Protein AF-A0A7C5X3L5-F1 (afdb_monomer_lite)

pLDDT: mean 79.09, std 15.6, range [50.03, 96.75]

Sequence (70 aa):
MYYYNLKRPHYGEGMEGKPPFSKLRELGCDLPEEFALFPPLVLDRISADWALAWALRGGNDLLAHYMLPK

Radius of gyration: 17.76 Å; chains: 1; bounding box: 37×45×37 Å

Secondary structure (DSSP, 8-state):
-HIIIIIS---STTTTT--HHHHHHHTT----GGGGGSPP---S---HHHHHHHHTTT---TT---PPP-

Structure (mmCIF, N/CA/C/O backbone):
data_AF-A0A7C5X3L5-F1
#
_entry.id   AF-A0A7C5X3L5-F1
#
loop_
_atom_site.group_PDB
_atom_site.id
_atom_site.type_symbol
_atom_site.label_atom_id
_atom_site.label_alt_id
_atom_site.label_comp_id
_atom_site.label_asym_id
_atom_site.label_entity_id
_atom_site.label_seq_id
_atom_site.pdbx_PDB_ins_code
_atom_site.Cartn_x
_atom_site.Cartn_y
_atom_site.Cartn_z
_atom_site.occupancy
_atom_site.B_iso_or_equiv
_atom_site.auth_seq_id
_atom_site.auth_comp_id
_atom_site.auth_asym_id
_atom_site.auth_atom_id
_atom_site.pdbx_PDB_model_num
ATOM 1 N N . MET A 1 1 ? 3.377 -7.831 -2.192 1.00 78.62 1 MET A N 1
ATOM 2 C CA . MET A 1 1 ? 2.372 -6.748 -2.250 1.00 78.62 1 MET A CA 1
ATOM 3 C C . MET A 1 1 ? 1.579 -6.595 -0.956 1.00 78.62 1 MET A C 1
ATOM 5 O O . MET A 1 1 ? 1.593 -5.501 -0.413 1.00 78.62 1 MET A O 1
ATOM 9 N N . TYR A 1 2 ? 1.030 -7.689 -0.402 1.00 87.62 2 TYR A N 1
ATOM 10 C CA . TYR A 1 2 ? 0.445 -7.746 0.951 1.00 87.62 2 TYR A CA 1
ATOM 11 C C . TYR A 1 2 ? 1.244 -6.935 1.984 1.00 87.62 2 TYR A C 1
ATOM 13 O O . TYR A 1 2 ? 0.733 -5.996 2.583 1.00 87.62 2 TYR A O 1
ATOM 21 N N . TYR A 1 3 ? 2.546 -7.221 2.112 1.00 88.88 3 TYR A N 1
ATOM 22 C CA . TYR A 1 3 ? 3.407 -6.526 3.068 1.00 88.88 3 TYR A CA 1
ATOM 23 C C . TYR A 1 3 ? 3.417 -4.999 2.882 1.00 88.88 3 TYR A C 1
ATOM 25 O O . TYR A 1 3 ? 3.291 -4.272 3.856 1.00 88.88 3 TYR A O 1
ATOM 33 N N . TYR A 1 4 ? 3.511 -4.492 1.651 1.00 87.56 4 TYR A N 1
ATOM 34 C CA . TYR A 1 4 ? 3.660 -3.056 1.391 1.00 87.56 4 TYR A CA 1
ATOM 35 C C . TYR A 1 4 ? 2.390 -2.248 1.668 1.00 87.56 4 TYR A C 1
ATOM 37 O O . TYR A 1 4 ? 2.489 -1.128 2.174 1.00 87.56 4 TYR A O 1
ATOM 45 N N . ASN A 1 5 ? 1.225 -2.824 1.360 1.00 91.75 5 ASN A N 1
ATOM 46 C CA . ASN A 1 5 ? -0.057 -2.127 1.454 1.00 91.75 5 ASN A CA 1
ATOM 47 C C . ASN A 1 5 ? -0.768 -2.353 2.799 1.00 91.75 5 ASN A C 1
ATOM 49 O O . ASN A 1 5 ? -1.520 -1.479 3.228 1.00 91.75 5 ASN A O 1
ATOM 53 N N . LEU A 1 6 ? -0.516 -3.482 3.478 1.00 93.88 6 LEU A N 1
ATOM 54 C CA . LEU A 1 6 ? -1.211 -3.859 4.720 1.00 93.88 6 LEU A CA 1
ATOM 55 C C . LEU A 1 6 ? -0.334 -3.821 5.976 1.00 93.88 6 LEU A C 1
ATOM 57 O O . LEU A 1 6 ? -0.880 -3.737 7.072 1.00 93.88 6 LEU A O 1
ATOM 61 N N . LYS A 1 7 ? 0.999 -3.928 5.863 1.00 94.19 7 LYS A N 1
ATOM 62 C CA . LYS A 1 7 ? 1.876 -4.136 7.037 1.00 94.19 7 LYS A CA 1
ATOM 63 C C . LYS A 1 7 ? 3.002 -3.121 7.179 1.00 94.19 7 LYS A C 1
ATOM 65 O O . LYS A 1 7 ? 3.340 -2.752 8.297 1.00 94.19 7 LYS A O 1
ATOM 70 N N . ARG A 1 8 ? 3.606 -2.692 6.073 1.00 93.94 8 ARG A N 1
ATOM 71 C CA . ARG A 1 8 ? 4.771 -1.811 6.080 1.00 93.94 8 ARG A CA 1
ATOM 72 C C . ARG A 1 8 ? 4.372 -0.443 6.641 1.00 93.94 8 ARG A C 1
ATOM 74 O O . ARG A 1 8 ? 3.451 0.159 6.095 1.00 93.94 8 ARG A O 1
ATOM 81 N N . PRO A 1 9 ? 5.083 0.078 7.650 1.00 94.69 9 PRO A N 1
ATOM 82 C CA . PRO A 1 9 ? 4.891 1.449 8.098 1.00 94.69 9 PRO A CA 1
ATOM 83 C C . PRO A 1 9 ? 5.260 2.451 7.001 1.00 94.69 9 PRO A C 1
ATOM 85 O O . PRO A 1 9 ? 6.286 2.294 6.328 1.00 94.69 9 PRO A O 1
ATOM 88 N N . HIS A 1 10 ? 4.448 3.494 6.827 1.00 94.12 10 HIS A N 1
ATOM 89 C CA . HIS A 1 10 ? 4.768 4.620 5.944 1.00 94.12 10 HIS A CA 1
ATOM 90 C C . HIS A 1 10 ? 4.835 5.909 6.753 1.00 94.12 10 HIS A C 1
ATOM 92 O O . HIS A 1 10 ? 3.936 6.214 7.528 1.00 94.12 10 HIS A O 1
ATOM 98 N N . TYR A 1 11 ? 5.910 6.667 6.558 1.00 94.81 11 TYR A N 1
ATOM 99 C CA . TYR A 1 11 ? 6.198 7.905 7.294 1.00 94.81 11 TYR A CA 1
ATOM 100 C C . TYR A 1 11 ? 6.185 9.140 6.387 1.00 94.81 11 TYR A C 1
ATOM 102 O O . TYR A 1 11 ? 6.756 10.169 6.732 1.00 94.81 11 TYR A O 1
ATOM 110 N N . GLY A 1 12 ? 5.556 9.028 5.212 1.00 92.94 12 GLY A N 1
ATOM 111 C CA . GLY A 1 12 ? 5.231 10.197 4.400 1.00 92.94 12 GLY A CA 1
ATOM 112 C C . GLY A 1 12 ? 4.299 11.147 5.155 1.00 92.94 12 GLY A C 1
ATOM 113 O O . GLY A 1 12 ? 3.701 10.776 6.169 1.00 92.94 12 GLY A O 1
ATOM 114 N N . GLU A 1 13 ? 4.180 12.373 4.656 1.00 94.44 13 GLU A N 1
ATOM 115 C CA . GLU A 1 13 ? 3.322 13.396 5.252 1.00 94.44 13 GLU A CA 1
ATOM 116 C C . GLU A 1 13 ? 1.899 12.863 5.487 1.00 94.44 13 GLU A C 1
ATOM 118 O O . GLU A 1 13 ? 1.297 12.233 4.619 1.00 94.44 13 GLU A O 1
ATOM 123 N N . GLY A 1 14 ? 1.391 13.049 6.708 1.00 92.62 14 GLY A N 1
ATOM 124 C CA . GLY A 1 14 ? 0.058 12.600 7.111 1.00 92.62 14 GLY A CA 1
ATOM 125 C C . GLY A 1 14 ? -0.105 11.092 7.333 1.00 92.62 14 GLY A C 1
ATOM 126 O O . GLY A 1 14 ? -1.187 10.681 7.740 1.00 92.62 14 GLY A O 1
ATOM 127 N N . MET A 1 15 ? 0.917 10.254 7.110 1.00 95.88 15 MET A N 1
ATOM 128 C CA . MET A 1 15 ? 0.786 8.793 7.240 1.00 95.88 15 MET A CA 1
ATOM 129 C C . MET A 1 15 ? 0.911 8.284 8.680 1.00 95.88 15 MET A C 1
ATOM 131 O O . MET A 1 15 ? 0.332 7.250 8.999 1.00 95.88 15 MET A O 1
ATOM 135 N N . GLU A 1 16 ? 1.645 8.983 9.553 1.00 96.31 16 GLU A N 1
ATOM 136 C CA . GLU A 1 16 ? 1.803 8.632 10.982 1.00 96.31 16 GLU A CA 1
ATOM 137 C C . GLU A 1 16 ? 2.279 7.181 11.228 1.00 96.31 16 GLU A C 1
ATOM 139 O O . GLU A 1 16 ? 1.927 6.552 12.224 1.00 96.31 16 GLU A O 1
ATOM 144 N N . GLY A 1 17 ? 3.056 6.603 10.306 1.00 96.25 17 GLY A N 1
ATOM 145 C CA . GLY A 1 17 ? 3.505 5.210 10.398 1.00 96.25 17 GLY A CA 1
ATOM 146 C C . GLY A 1 17 ? 2.451 4.178 9.989 1.00 96.25 17 GLY A C 1
ATOM 147 O O . GLY A 1 17 ? 2.736 2.981 10.017 1.00 96.25 17 GLY A O 1
ATOM 148 N N . LYS A 1 18 ? 1.251 4.600 9.581 1.00 96.75 18 LYS A N 1
ATOM 149 C CA . LYS A 1 18 ? 0.173 3.696 9.174 1.00 96.75 18 LYS A CA 1
ATOM 150 C C . LYS A 1 18 ? 0.437 3.135 7.774 1.00 96.75 18 LYS A C 1
ATOM 152 O O . LYS A 1 18 ? 0.969 3.840 6.913 1.00 96.75 18 LYS A O 1
ATOM 157 N N . PRO A 1 19 ? 0.068 1.873 7.511 1.00 94.44 19 PRO A N 1
ATO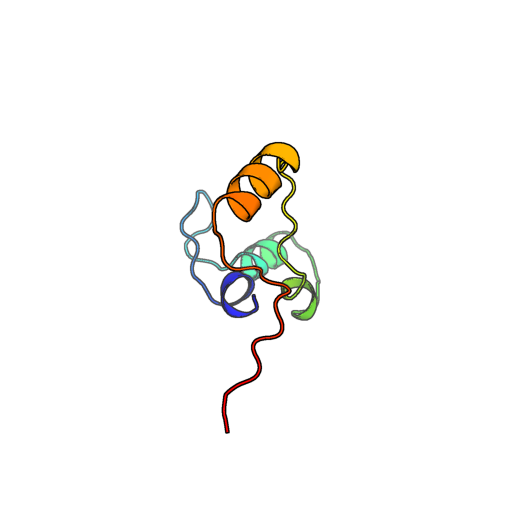M 158 C CA . PRO A 1 19 ? 0.092 1.344 6.159 1.00 94.44 19 PRO A CA 1
ATOM 159 C C . PRO A 1 19 ? -1.002 2.007 5.297 1.00 94.44 19 PRO A C 1
ATOM 161 O O . PRO A 1 19 ? -2.008 2.485 5.836 1.00 94.44 19 PRO A O 1
ATOM 164 N N . PRO A 1 20 ? -0.856 2.021 3.958 1.00 92.94 20 PRO A N 1
ATOM 165 C CA . PRO A 1 20 ? -1.772 2.713 3.054 1.00 92.94 20 PRO A CA 1
ATOM 166 C C . PRO A 1 20 ? -3.216 2.237 3.200 1.00 92.94 20 PRO A C 1
ATOM 168 O O . PRO A 1 20 ? -4.134 3.053 3.186 1.00 92.94 20 PRO A O 1
ATOM 171 N N . PHE A 1 21 ? -3.426 0.937 3.424 1.00 94.75 21 PHE A N 1
ATOM 172 C CA . PHE A 1 21 ? -4.765 0.391 3.624 1.00 94.75 21 PHE A CA 1
ATOM 173 C C . PHE A 1 21 ? -5.442 0.924 4.897 1.00 94.75 21 PHE A C 1
ATOM 175 O O . PHE A 1 21 ? -6.625 1.247 4.871 1.00 94.75 21 PHE A O 1
ATOM 182 N N . SER A 1 22 ? -4.703 1.103 5.998 1.00 95.38 22 SER A N 1
ATOM 183 C CA . SER A 1 22 ? -5.262 1.707 7.216 1.00 95.38 22 SER A CA 1
ATOM 184 C C . SER A 1 22 ? -5.688 3.155 6.980 1.00 95.38 22 SER A C 1
ATOM 186 O O . SER A 1 22 ? -6.767 3.545 7.416 1.00 95.38 22 SER A O 1
ATOM 188 N N . LYS A 1 23 ? -4.894 3.934 6.234 1.00 94.75 23 LYS A N 1
ATOM 189 C CA . LYS A 1 23 ? -5.284 5.296 5.846 1.00 94.75 23 LYS A CA 1
ATOM 190 C C . LYS A 1 23 ? -6.508 5.332 4.941 1.00 94.75 23 LYS A C 1
ATOM 192 O O . LYS A 1 23 ? -7.374 6.177 5.132 1.00 94.75 23 LYS A O 1
ATOM 197 N N . LEU A 1 24 ? -6.619 4.392 4.010 1.00 93.25 24 LEU A N 1
ATOM 198 C CA . LEU A 1 24 ? -7.790 4.259 3.147 1.00 93.25 24 LEU A CA 1
ATOM 199 C C . LEU A 1 24 ? -9.076 4.012 3.961 1.00 93.25 24 LEU A C 1
ATOM 201 O O . LEU A 1 24 ? -10.109 4.614 3.679 1.00 93.25 24 LEU A O 1
ATOM 205 N N . ARG A 1 25 ? -9.000 3.194 5.019 1.00 94.75 25 ARG A N 1
ATOM 206 C CA . ARG A 1 25 ? -10.123 2.961 5.946 1.00 94.75 25 ARG A CA 1
ATOM 207 C C . ARG A 1 25 ? -10.482 4.217 6.749 1.00 94.75 25 ARG A C 1
ATOM 209 O O . ARG A 1 25 ? -11.663 4.495 6.926 1.00 94.75 25 ARG A O 1
ATOM 216 N N . GLU A 1 26 ? 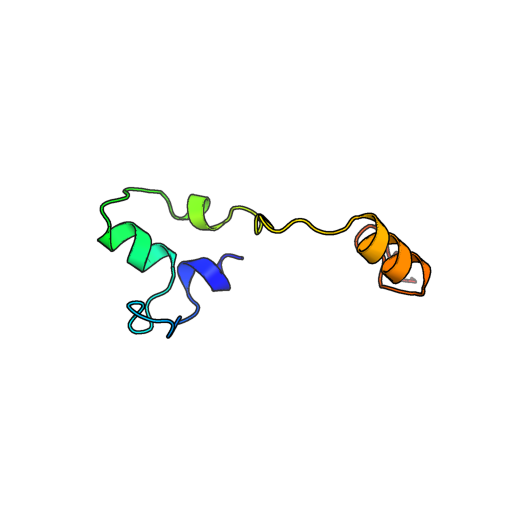-9.493 4.998 7.191 1.00 96.06 26 GLU A N 1
ATOM 217 C CA . GLU A 1 26 ? -9.725 6.286 7.876 1.00 96.06 26 GLU A CA 1
ATOM 218 C C . GLU A 1 26 ? -10.451 7.309 6.992 1.00 96.06 26 GLU A C 1
ATOM 220 O O . GLU A 1 26 ? -11.194 8.142 7.504 1.00 96.06 26 GLU A O 1
ATOM 225 N N . LEU A 1 27 ? -10.288 7.219 5.669 1.00 94.75 27 LEU A N 1
ATOM 226 C CA . LEU A 1 27 ? -11.007 8.046 4.693 1.00 94.75 27 LEU A CA 1
ATOM 227 C C . LEU A 1 27 ? -12.451 7.571 4.433 1.00 94.75 27 LEU A C 1
ATOM 229 O O . LEU A 1 27 ? -13.150 8.167 3.617 1.00 94.75 27 LEU A O 1
ATOM 233 N N . GLY A 1 28 ? -12.913 6.517 5.114 1.00 96.31 28 GLY A N 1
ATOM 234 C CA . GLY A 1 28 ? -14.277 5.995 4.995 1.00 96.31 28 GLY A CA 1
ATOM 235 C C . GLY A 1 28 ? -14.474 4.966 3.878 1.00 96.31 28 GLY A C 1
ATOM 236 O O . GLY A 1 28 ? -15.610 4.617 3.565 1.00 9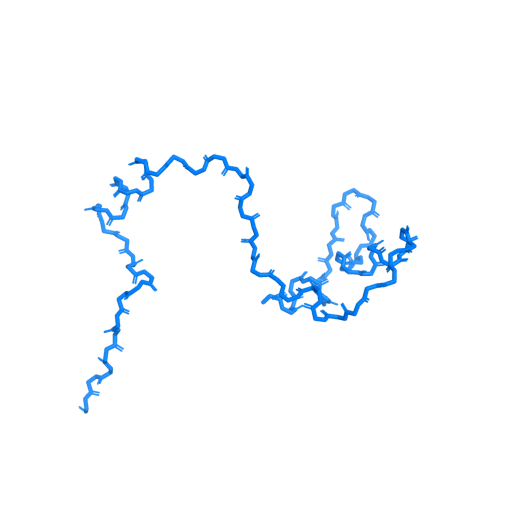6.31 28 GLY A O 1
ATOM 237 N N . CYS A 1 29 ? -13.399 4.457 3.270 1.00 93.88 29 CYS A N 1
ATOM 238 C CA . CYS A 1 29 ? -13.502 3.410 2.257 1.00 93.88 29 CYS A CA 1
ATOM 239 C C . CYS A 1 29 ? -13.656 2.028 2.910 1.00 93.88 29 CYS A C 1
ATOM 241 O O . CYS A 1 29 ? -12.689 1.470 3.433 1.00 93.88 29 CYS A O 1
ATOM 243 N N . ASP A 1 30 ? -14.853 1.445 2.831 1.00 94.06 30 ASP A N 1
ATOM 244 C CA . ASP A 1 30 ? -15.107 0.072 3.277 1.00 94.06 30 ASP A CA 1
ATOM 245 C C . ASP A 1 30 ? -14.760 -0.934 2.170 1.00 94.06 30 ASP A C 1
ATOM 247 O O . ASP A 1 30 ? -15.599 -1.344 1.371 1.00 94.06 30 ASP A O 1
ATOM 251 N N . LEU A 1 31 ? -13.471 -1.266 2.077 1.00 92.56 31 LEU A N 1
ATOM 252 C CA 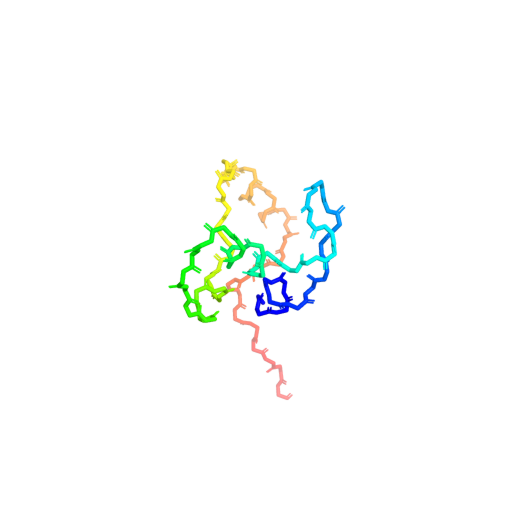. LEU A 1 31 ? -12.931 -2.213 1.100 1.00 92.56 31 LEU A CA 1
ATOM 253 C C . LEU A 1 31 ? -12.377 -3.461 1.797 1.00 92.56 31 LEU A C 1
ATOM 255 O O . LEU A 1 31 ? -11.882 -3.348 2.926 1.00 92.56 31 LEU A O 1
ATOM 259 N N . PRO A 1 32 ? -12.428 -4.630 1.135 1.00 94.38 32 PRO A N 1
ATOM 260 C CA . PRO A 1 32 ? -11.847 -5.862 1.653 1.00 94.38 32 P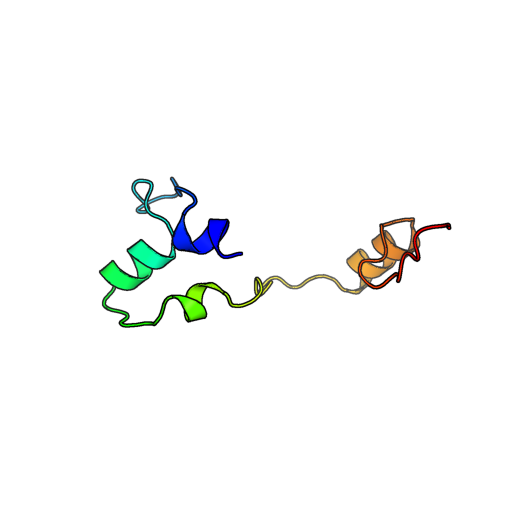RO A CA 1
ATOM 261 C C . PRO A 1 32 ? -10.311 -5.854 1.494 1.00 94.38 32 PRO A C 1
ATOM 263 O O . PRO A 1 32 ? -9.773 -5.108 0.671 1.00 94.38 32 PRO A O 1
ATOM 266 N N . GLU A 1 33 ? -9.576 -6.651 2.279 1.00 92.81 33 GLU A N 1
ATOM 267 C CA . GLU A 1 33 ? -8.097 -6.649 2.251 1.00 92.81 33 GLU A CA 1
ATOM 268 C C . GLU A 1 33 ? -7.527 -7.078 0.891 1.00 92.81 33 GLU A C 1
ATOM 270 O O . GLU A 1 33 ? -6.444 -6.635 0.504 1.00 92.81 33 GLU A O 1
ATOM 275 N N . GLU A 1 34 ? -8.265 -7.883 0.129 1.00 92.81 34 GLU A N 1
ATOM 276 C CA . GLU A 1 34 ? -7.928 -8.318 -1.227 1.00 92.81 34 GLU A CA 1
ATOM 277 C C . GLU A 1 34 ? -7.748 -7.130 -2.178 1.00 92.81 34 GLU A C 1
ATOM 279 O O . GLU A 1 34 ? -6.941 -7.198 -3.105 1.00 92.81 34 GLU A O 1
ATOM 284 N N . PHE A 1 35 ? -8.418 -6.003 -1.912 1.00 90.44 35 PHE A N 1
ATOM 285 C CA . PHE A 1 35 ? -8.207 -4.759 -2.651 1.00 90.44 35 PHE A CA 1
ATOM 286 C C . PHE A 1 35 ? -6.764 -4.250 -2.515 1.00 90.44 35 PHE A C 1
ATOM 288 O O . PHE A 1 35 ? -6.195 -3.680 -3.439 1.00 90.44 35 PHE A O 1
ATOM 295 N N . ALA A 1 36 ? -6.107 -4.492 -1.382 1.00 90.38 36 ALA A N 1
ATOM 296 C CA . ALA A 1 36 ? -4.708 -4.121 -1.194 1.00 90.38 36 ALA A CA 1
ATOM 297 C C . ALA A 1 36 ? -3.730 -5.063 -1.929 1.00 90.38 36 ALA A C 1
ATOM 299 O O . ALA A 1 36 ? -2.514 -4.855 -1.857 1.00 90.38 36 ALA A O 1
ATOM 300 N N . LEU A 1 37 ? -4.235 -6.091 -2.625 1.00 90.25 37 LEU A N 1
ATOM 301 C CA . LEU A 1 37 ? -3.456 -7.092 -3.358 1.00 90.25 37 LEU A CA 1
ATOM 302 C C . LEU A 1 37 ? -3.444 -6.868 -4.880 1.00 90.25 37 LEU A C 1
ATOM 304 O O . LEU A 1 37 ? -2.968 -7.740 -5.610 1.00 90.25 37 LEU A O 1
ATOM 308 N N . PHE A 1 38 ? -3.881 -5.697 -5.363 1.00 81.25 38 PHE A N 1
ATOM 309 C CA . PHE A 1 38 ? -3.747 -5.322 -6.775 1.00 81.25 38 PHE A CA 1
ATOM 310 C C . PHE A 1 38 ? -2.314 -4.964 -7.181 1.00 81.25 38 PHE A C 1
ATOM 312 O O . PHE A 1 38 ? -1.709 -4.105 -6.533 1.00 81.25 38 PHE A O 1
ATOM 319 N N . PRO A 1 39 ? -1.781 -5.554 -8.276 1.00 73.50 39 PRO A N 1
ATOM 320 C CA . PRO A 1 39 ? -0.421 -5.294 -8.745 1.00 73.50 39 PRO A CA 1
ATOM 321 C C . PRO A 1 39 ? -0.136 -3.796 -8.808 1.00 73.50 39 PRO A C 1
ATOM 323 O O . PRO A 1 39 ? -1.037 -3.034 -9.159 1.00 73.50 39 PRO A O 1
ATOM 326 N N . PRO A 1 40 ? 1.088 -3.359 -8.449 1.00 67.94 40 PRO A N 1
ATOM 327 C CA . PRO A 1 40 ? 1.432 -1.947 -8.497 1.00 67.94 40 PRO A CA 1
ATOM 328 C C . PRO A 1 40 ? 1.131 -1.408 -9.896 1.00 67.94 40 PRO A C 1
ATOM 330 O O . PRO A 1 40 ? 1.697 -1.869 -10.886 1.00 67.94 40 PRO A O 1
ATOM 333 N N . LEU A 1 41 ? 0.209 -0.451 -9.963 1.00 69.25 41 LEU A N 1
ATOM 334 C CA . LEU A 1 41 ? -0.104 0.265 -11.187 1.00 69.25 41 LEU A CA 1
ATOM 335 C C . LEU A 1 41 ? 0.914 1.391 -11.319 1.00 69.25 41 LEU A C 1
ATOM 337 O O . LEU A 1 41 ? 0.888 2.355 -10.554 1.00 69.25 41 LEU A O 1
ATOM 341 N N . VAL A 1 42 ? 1.837 1.253 -12.268 1.00 70.44 42 VAL A N 1
ATOM 342 C CA . VAL A 1 42 ? 2.746 2.345 -12.616 1.00 70.44 42 VAL A CA 1
ATOM 343 C C . VAL A 1 42 ? 1.955 3.334 -13.462 1.00 70.44 42 VAL A C 1
ATOM 345 O O . VAL A 1 42 ? 1.654 3.065 -14.621 1.00 70.44 42 VAL A O 1
ATOM 348 N N . LEU A 1 43 ? 1.561 4.448 -12.848 1.00 68.88 43 LEU A N 1
ATOM 349 C CA . LEU A 1 43 ? 0.818 5.522 -13.517 1.00 68.88 43 LEU A CA 1
ATOM 350 C C . LEU A 1 43 ? 1.738 6.499 -14.260 1.00 68.88 43 LEU A C 1
ATOM 352 O O . LEU A 1 43 ? 1.263 7.339 -15.024 1.00 68.88 43 LEU A O 1
ATOM 356 N N . ASP A 1 44 ? 3.049 6.382 -14.055 1.00 74.12 44 ASP A N 1
ATOM 357 C CA . ASP A 1 44 ? 4.038 7.137 -14.806 1.00 74.12 44 ASP A CA 1
ATOM 358 C C . ASP A 1 44 ? 4.097 6.667 -16.258 1.00 74.12 44 ASP A C 1
ATOM 360 O O . ASP A 1 44 ? 3.954 5.481 -16.572 1.00 74.12 44 ASP A O 1
ATOM 364 N N . ARG A 1 45 ? 4.385 7.607 -17.164 1.00 67.31 45 ARG A N 1
ATOM 365 C CA . ARG A 1 45 ? 4.793 7.263 -18.525 1.00 67.31 45 ARG A CA 1
ATOM 366 C C . ARG A 1 45 ? 6.134 6.543 -18.453 1.00 67.31 45 ARG A C 1
ATOM 368 O O . ARG A 1 45 ? 7.189 7.171 -18.469 1.00 67.31 45 ARG A O 1
ATOM 375 N N . ILE A 1 46 ? 6.093 5.217 -18.411 1.00 65.75 46 ILE A N 1
ATOM 376 C CA . ILE A 1 46 ? 7.265 4.413 -18.724 1.00 65.75 46 ILE A CA 1
ATOM 377 C C . ILE A 1 46 ? 7.548 4.666 -20.204 1.00 65.75 46 ILE A C 1
ATOM 379 O O . ILE A 1 46 ? 6.747 4.299 -21.064 1.00 65.75 46 ILE A O 1
ATOM 383 N N . SER A 1 47 ? 8.662 5.333 -20.511 1.00 63.09 47 SER A N 1
ATOM 384 C CA . SER A 1 47 ? 9.179 5.347 -21.877 1.00 63.09 47 SER A CA 1
ATOM 385 C C . SER A 1 47 ? 9.509 3.901 -22.226 1.00 63.09 47 SER A C 1
ATOM 387 O O . SER A 1 47 ? 10.536 3.370 -21.798 1.00 63.09 47 SER A O 1
ATOM 389 N N . ALA A 1 48 ? 8.593 3.240 -22.936 1.00 61.22 48 ALA A N 1
ATOM 390 C CA . ALA A 1 48 ? 8.790 1.878 -23.410 1.00 61.22 48 ALA A CA 1
ATOM 391 C C . ALA A 1 48 ? 10.082 1.797 -24.232 1.00 61.22 48 ALA A C 1
ATOM 393 O O . ALA A 1 48 ? 10.807 0.819 -24.118 1.00 61.22 48 ALA A O 1
ATOM 394 N N . ASP A 1 49 ? 10.433 2.872 -24.943 1.00 62.47 49 ASP A N 1
ATOM 395 C CA . ASP A 1 49 ? 11.665 2.976 -25.718 1.00 62.47 49 ASP A CA 1
ATOM 396 C C . ASP A 1 49 ? 12.918 2.952 -24.834 1.00 62.47 49 ASP A C 1
ATOM 398 O O . ASP A 1 49 ? 13.895 2.289 -25.172 1.00 62.47 49 ASP A O 1
ATOM 402 N N . TRP A 1 50 ? 12.908 3.618 -23.673 1.00 58.72 50 TRP A N 1
ATOM 403 C CA . TRP A 1 50 ? 14.026 3.557 -22.722 1.00 58.72 50 TRP A CA 1
ATOM 404 C C . TRP A 1 50 ? 14.070 2.244 -21.946 1.00 58.72 50 TRP A C 1
ATOM 406 O O . TRP A 1 50 ? 15.154 1.700 -21.751 1.00 58.72 50 TRP A O 1
ATOM 416 N N . ALA A 1 51 ? 12.919 1.714 -21.532 1.00 61.38 51 ALA A N 1
ATOM 417 C CA . ALA A 1 51 ? 12.841 0.421 -20.859 1.00 61.38 51 ALA A CA 1
ATOM 418 C C . ALA A 1 51 ? 13.300 -0.719 -21.784 1.00 61.38 51 ALA A C 1
ATOM 420 O O . ALA A 1 51 ? 14.058 -1.584 -21.355 1.00 61.38 51 ALA A O 1
ATOM 421 N N . LEU A 1 52 ? 12.921 -0.677 -23.065 1.00 58.25 52 LEU A N 1
ATOM 422 C CA . LEU A 1 52 ? 13.358 -1.620 -24.092 1.00 58.25 52 LEU A CA 1
ATOM 423 C C . LEU A 1 52 ? 14.836 -1.411 -24.440 1.00 58.25 52 LEU A C 1
ATOM 425 O O . LEU A 1 52 ? 15.585 -2.380 -24.487 1.00 58.25 52 LEU A O 1
ATOM 429 N N . ALA A 1 53 ? 15.302 -0.167 -24.598 1.00 61.94 53 ALA A N 1
ATOM 430 C CA . ALA A 1 53 ? 16.722 0.120 -24.824 1.00 61.94 53 ALA A CA 1
ATOM 431 C C . ALA A 1 53 ? 17.616 -0.313 -23.648 1.00 61.94 53 ALA A C 1
ATOM 433 O O . ALA A 1 53 ? 18.772 -0.681 -23.862 1.00 61.94 53 ALA A O 1
ATOM 434 N N . TRP A 1 54 ? 17.100 -0.288 -22.415 1.00 57.41 54 TRP A N 1
ATOM 435 C CA . TRP A 1 54 ? 17.800 -0.778 -21.228 1.00 57.41 54 TRP A CA 1
ATOM 436 C C . TRP A 1 54 ? 17.724 -2.307 -21.096 1.00 57.41 54 TRP A C 1
ATOM 438 O O . TRP A 1 54 ? 18.749 -2.941 -20.858 1.00 57.41 54 TRP A O 1
ATOM 448 N N . ALA A 1 55 ? 16.564 -2.921 -21.355 1.00 59.78 55 ALA A N 1
ATOM 449 C CA . ALA A 1 55 ? 16.402 -4.378 -21.383 1.00 59.78 55 ALA A CA 1
ATOM 450 C C . ALA A 1 55 ? 17.273 -5.043 -22.466 1.00 59.78 55 ALA A C 1
ATOM 452 O O . ALA A 1 55 ? 17.924 -6.054 -22.205 1.00 59.78 55 ALA A O 1
ATOM 453 N N . LEU A 1 56 ? 17.376 -4.428 -23.650 1.00 57.81 56 LEU A N 1
ATOM 454 C CA . LEU A 1 56 ? 18.243 -4.871 -24.751 1.00 57.81 56 LEU A CA 1
ATOM 455 C C . LEU A 1 56 ? 19.744 -4.668 -24.469 1.00 57.81 56 LEU A C 1
ATOM 457 O O . LEU A 1 56 ? 20.575 -5.252 -25.160 1.00 57.81 56 LEU A O 1
ATOM 461 N N . ARG A 1 57 ? 20.112 -3.863 -23.460 1.00 59.09 57 ARG A N 1
ATOM 462 C CA . ARG A 1 57 ? 21.504 -3.681 -23.002 1.00 59.09 57 ARG A CA 1
ATOM 463 C C . ARG A 1 57 ? 21.944 -4.708 -21.952 1.00 59.09 57 ARG A C 1
ATOM 465 O O . ARG A 1 57 ? 23.105 -4.678 -21.552 1.00 59.09 57 ARG A O 1
ATOM 472 N N . GLY A 1 58 ? 21.060 -5.622 -21.551 1.00 60.06 58 GLY A N 1
ATOM 473 C CA . GLY A 1 58 ? 21.329 -6.634 -20.532 1.00 60.06 58 GLY A CA 1
ATOM 474 C C . GLY A 1 58 ? 20.652 -6.285 -19.212 1.00 60.06 58 GLY A C 1
ATOM 475 O O . GLY A 1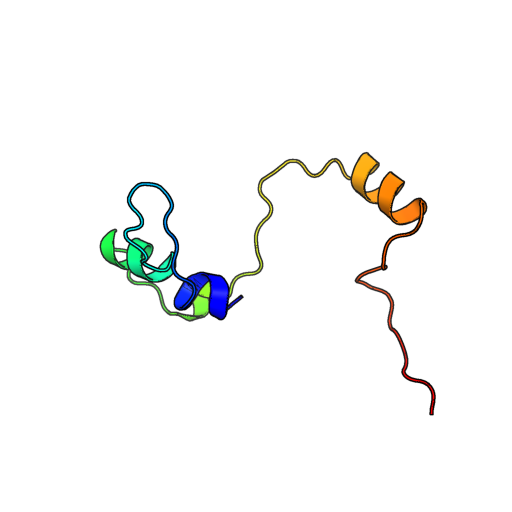 58 ? 21.277 -5.752 -18.298 1.00 60.06 58 GLY A O 1
ATOM 476 N N . GLY A 1 59 ? 19.365 -6.611 -19.122 1.00 61.41 59 GLY A N 1
ATOM 477 C CA . GLY A 1 59 ? 18.614 -6.699 -17.873 1.00 61.41 59 GLY A CA 1
ATOM 478 C C . GLY A 1 59 ? 18.011 -8.096 -17.729 1.00 61.41 59 GLY A C 1
ATOM 479 O O . GLY A 1 59 ? 17.868 -8.810 -18.720 1.00 61.41 59 GLY A O 1
ATOM 480 N N . ASN A 1 60 ? 17.667 -8.498 -16.503 1.00 62.16 60 ASN A N 1
ATOM 481 C CA . ASN A 1 60 ? 16.934 -9.744 -16.290 1.00 62.16 60 ASN A CA 1
ATOM 482 C C . ASN A 1 60 ? 15.582 -9.649 -16.999 1.00 62.16 60 ASN A C 1
ATOM 484 O O . ASN A 1 60 ? 14.754 -8.804 -16.654 1.00 62.16 60 ASN A O 1
ATOM 488 N N . ASP A 1 61 ? 15.376 -10.517 -17.983 1.00 64.44 61 ASP A N 1
ATOM 489 C CA . ASP A 1 61 ? 14.079 -10.698 -18.607 1.00 64.44 61 ASP A CA 1
ATOM 490 C C . ASP A 1 61 ? 13.138 -11.316 -17.566 1.00 64.44 61 ASP A C 1
ATOM 492 O O . ASP A 1 61 ? 13.276 -12.473 -17.171 1.00 64.44 61 ASP A O 1
ATOM 496 N N . LEU A 1 62 ? 12.197 -10.509 -17.076 1.00 57.53 62 LEU A N 1
ATOM 497 C CA . LEU A 1 62 ? 11.217 -10.923 -16.070 1.00 57.53 62 LEU A CA 1
ATOM 498 C C . LEU A 1 62 ? 10.213 -11.955 -16.614 1.00 57.53 62 LEU A C 1
ATOM 500 O O . LEU A 1 62 ? 9.444 -12.514 -15.832 1.00 57.53 62 LEU A O 1
ATOM 504 N N . LEU A 1 63 ? 10.220 -12.207 -17.927 1.00 63.06 63 LEU A N 1
ATOM 505 C CA . LEU A 1 63 ? 9.446 -13.247 -18.603 1.00 63.06 63 LEU A CA 1
ATOM 506 C C . LEU A 1 63 ? 10.305 -14.457 -19.003 1.00 63.06 63 LEU A C 1
ATOM 508 O O . LEU A 1 63 ? 9.773 -15.424 -19.553 1.00 63.06 63 LEU A O 1
ATOM 512 N N . ALA A 1 64 ? 11.610 -14.454 -18.713 1.00 63.06 64 ALA A N 1
ATOM 513 C CA . ALA A 1 64 ? 12.449 -15.611 -18.977 1.00 63.06 64 ALA A CA 1
ATOM 514 C C . ALA A 1 64 ? 12.079 -16.767 -18.038 1.00 63.06 64 ALA A C 1
ATOM 516 O O . ALA A 1 64 ? 12.191 -16.692 -16.812 1.00 63.06 64 ALA A O 1
ATOM 517 N N . HIS A 1 65 ? 11.668 -17.885 -18.633 1.00 59.84 65 HIS A N 1
ATOM 518 C CA . HIS A 1 65 ? 11.487 -19.144 -17.924 1.00 59.84 65 HIS A CA 1
ATOM 519 C C . HIS A 1 65 ? 12.858 -19.759 -17.614 1.00 59.84 65 HIS A C 1
ATOM 521 O O . HIS A 1 65 ? 13.412 -20.519 -18.408 1.00 59.84 65 HIS A O 1
ATOM 527 N N . TYR A 1 66 ? 13.415 -19.442 -16.445 1.00 64.81 66 TYR A N 1
ATOM 528 C CA . TYR A 1 66 ? 14.612 -20.115 -15.945 1.00 64.81 66 TYR A CA 1
ATOM 529 C C . TYR A 1 66 ? 14.244 -21.525 -15.474 1.00 64.81 66 TYR A C 1
ATOM 531 O O . TYR A 1 66 ? 13.683 -21.714 -14.395 1.00 64.81 66 TYR A O 1
ATOM 539 N N . MET A 1 67 ? 14.547 -22.529 -16.296 1.00 71.62 67 MET A N 1
ATOM 540 C CA . MET A 1 67 ? 14.500 -23.921 -15.856 1.00 71.62 67 MET A CA 1
ATOM 541 C C . MET A 1 67 ? 15.732 -24.213 -15.000 1.00 71.62 67 MET A C 1
ATOM 543 O O . MET A 1 67 ? 16.863 -24.014 -15.443 1.00 71.62 67 MET A O 1
ATOM 547 N N . LEU A 1 68 ? 15.510 -24.683 -13.772 1.00 54.62 68 LEU A N 1
ATOM 548 C CA . LEU A 1 68 ? 16.586 -25.152 -12.904 1.00 54.62 68 LEU A CA 1
ATOM 549 C C . LEU A 1 68 ? 17.273 -26.369 -13.551 1.00 54.62 68 LEU A C 1
ATOM 551 O O . LEU A 1 68 ? 16.570 -27.277 -14.009 1.00 54.62 68 LEU A O 1
ATOM 555 N N . PRO A 1 69 ? 18.617 -26.412 -13.607 1.00 59.66 69 PRO A N 1
ATOM 556 C CA . PRO A 1 69 ? 19.320 -27.605 -14.056 1.00 59.66 69 PRO A CA 1
ATOM 557 C C . PRO A 1 69 ? 19.065 -28.762 -13.078 1.00 59.66 69 PRO A C 1
ATOM 559 O O . PRO A 1 69 ? 18.932 -28.541 -11.873 1.00 59.66 69 PRO A O 1
ATOM 562 N N . LYS A 1 70 ? 18.950 -29.976 -13.629 1.00 50.03 70 LYS A N 1
ATOM 563 C CA . LYS A 1 70 ? 18.771 -31.223 -12.871 1.00 50.03 70 LYS A CA 1
ATOM 564 C C . LYS A 1 70 ? 20.005 -31.577 -12.054 1.00 50.03 70 LYS A C 1
ATOM 566 O O . LYS A 1 70 ? 21.120 -31.373 -12.581 1.00 50.03 70 LYS A O 1
#

Foldseek 3Di:
DLCQQQPAFDDPPPRNRPHNVVVCVVVVDPDDSVVSVDDDDPPDPPPVVVVVVVVVVDDPPPPDDDDDDD